Protein AF-A0A4P6FMT3-F1 (afdb_monomer)

Nearest PDB structures (foldseek):
  8s0f-assembly1_E  TM=6.126E-01  e=1.624E+00  Homo sapiens
  7jk6-assembly1_D  TM=5.408E-01  e=9.082E-01  Drosophila melanogaster
  7jpo-assembly1_E  TM=5.221E-01  e=7.648E+00  Homo sapiens

Solvent-accessible surface area (backbone atoms only — not comparable to full-atom values): 9210 Å² total; per-residue (Å²): 132,79,81,82,76,80,80,88,69,82,63,95,85,52,90,80,90,77,87,75,86,55,83,78,77,65,77,56,89,80,54,50,76,46,70,48,65,17,85,62,21,72,30,66,64,38,42,41,53,50,46,31,64,66,33,24,73,88,48,101,62,74,76,62,87,43,72,67,47,52,46,44,40,70,74,25,77,44,51,67,38,38,87,45,69,49,31,36,38,39,31,32,46,36,71,50,27,48,62,23,21,19,64,70,41,30,49,52,55,32,48,56,37,39,74,36,58,89,85,33,66,28,67,63,30,48,50,50,43,54,30,38,77,69,72,75,39,77,31,47,42,56,50,51,52,52,50,50,69,74,32,83,57,44,45,78,44,79,73

Radius of gyration: 19.63 Å; Cα contacts (8 Å, |Δi|>4): 200; chains: 1; bounding box: 63×37×40 Å

Structure (mmCIF, N/CA/C/O backbone):
data_AF-A0A4P6FMT3-F1
#
_entry.id   AF-A0A4P6FMT3-F1
#
loop_
_atom_site.group_PDB
_atom_site.id
_atom_site.type_symbol
_atom_site.label_atom_id
_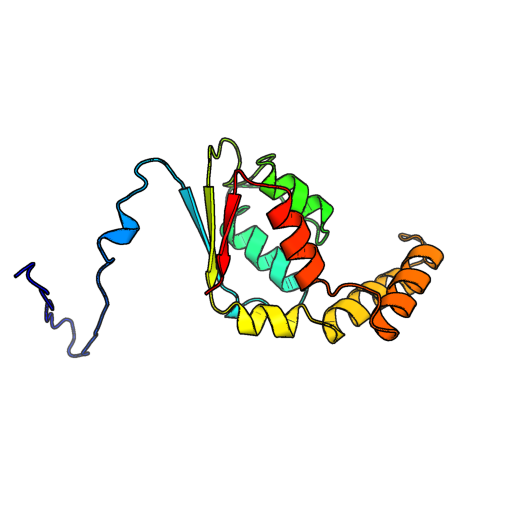atom_site.label_alt_id
_atom_site.label_comp_id
_atom_site.label_asym_id
_atom_site.label_entity_id
_atom_site.label_seq_id
_atom_site.pdbx_PDB_ins_code
_atom_site.Cartn_x
_atom_site.Cartn_y
_atom_site.Cartn_z
_atom_site.occupancy
_atom_site.B_iso_or_equiv
_atom_site.auth_seq_id
_atom_site.auth_comp_id
_atom_site.auth_asym_id
_atom_site.auth_atom_id
_atom_site.pdbx_PDB_model_num
ATOM 1 N N . MET A 1 1 ? -34.363 -19.207 18.888 1.00 40.53 1 MET A N 1
ATOM 2 C CA . MET A 1 1 ? -34.911 -18.059 19.634 1.00 40.53 1 MET A CA 1
ATOM 3 C C . MET A 1 1 ? -33.794 -17.416 20.456 1.00 40.53 1 MET A C 1
ATOM 5 O O . MET A 1 1 ? -33.781 -17.487 21.672 1.00 40.53 1 MET A O 1
ATOM 9 N N . VAL A 1 2 ? -32.789 -16.893 19.761 1.00 37.06 2 VAL A N 1
ATOM 10 C CA . VAL A 1 2 ? -32.602 -15.446 19.618 1.00 37.06 2 VAL A CA 1
ATOM 11 C C . VAL A 1 2 ? -33.476 -15.059 18.421 1.00 37.06 2 VAL A C 1
ATOM 13 O O . VAL A 1 2 ? -33.609 -15.866 17.494 1.00 37.06 2 VAL A O 1
ATOM 16 N N . ASP A 1 3 ? -34.204 -13.955 18.523 1.00 34.28 3 ASP A N 1
ATOM 17 C CA . ASP A 1 3 ? -35.172 -13.523 17.515 1.00 34.28 3 ASP A CA 1
ATOM 18 C C . ASP A 1 3 ? -34.427 -12.854 16.352 1.00 34.28 3 ASP A C 1
ATOM 20 O O . ASP A 1 3 ? -33.728 -11.863 16.551 1.00 34.28 3 ASP A O 1
ATOM 24 N N . LEU A 1 4 ? -34.540 -13.417 15.146 1.00 39.53 4 LEU A N 1
ATOM 25 C CA . LEU A 1 4 ? -34.106 -12.754 13.916 1.00 39.53 4 LEU A CA 1
ATOM 26 C C . LEU A 1 4 ? -35.219 -11.782 13.530 1.00 39.53 4 LEU A C 1
ATOM 28 O O . LEU A 1 4 ? -36.089 -12.102 12.719 1.00 39.53 4 LEU A O 1
ATOM 32 N N . GLY A 1 5 ? -35.224 -10.613 14.162 1.00 34.34 5 GLY A N 1
ATOM 33 C CA . GLY A 1 5 ? -36.192 -9.567 13.873 1.00 34.34 5 GLY A CA 1
ATOM 34 C C . GLY A 1 5 ? -35.921 -8.944 12.509 1.00 34.34 5 GLY A C 1
ATOM 35 O O . GLY A 1 5 ? -35.269 -7.914 12.411 1.00 34.34 5 GLY A O 1
ATOM 36 N N . LEU A 1 6 ? -36.436 -9.542 11.438 1.00 37.91 6 LEU A N 1
ATOM 37 C CA . LEU A 1 6 ? -36.458 -8.899 10.131 1.00 37.91 6 LEU A CA 1
ATOM 38 C C . LEU A 1 6 ? -37.487 -7.760 10.182 1.00 37.91 6 LEU A C 1
ATOM 40 O O . LEU A 1 6 ? -38.693 -7.983 10.081 1.00 37.91 6 LEU A O 1
ATOM 44 N N . VAL A 1 7 ? -37.030 -6.529 10.420 1.00 49.69 7 VAL A N 1
ATOM 45 C CA . VAL A 1 7 ? -37.936 -5.382 10.541 1.00 49.69 7 VAL A CA 1
ATOM 46 C C . VAL A 1 7 ? -38.323 -4.884 9.150 1.00 49.69 7 VAL A C 1
ATOM 48 O O . VAL A 1 7 ? -37.589 -4.146 8.498 1.00 49.69 7 VAL A O 1
ATOM 51 N N . HIS A 1 8 ? -39.525 -5.248 8.715 1.00 37.75 8 HIS A N 1
ATOM 52 C CA . HIS A 1 8 ? -40.167 -4.669 7.540 1.00 37.75 8 HIS A CA 1
ATOM 53 C C . HIS A 1 8 ? -40.578 -3.217 7.829 1.00 37.75 8 HIS A C 1
ATOM 55 O O . HIS A 1 8 ? -41.388 -2.957 8.724 1.00 37.75 8 HIS A O 1
ATOM 61 N N . ARG A 1 9 ? -40.053 -2.251 7.068 1.00 51.19 9 ARG A N 1
ATOM 62 C CA . ARG A 1 9 ? -40.551 -0.869 7.083 1.00 51.19 9 ARG A CA 1
ATOM 63 C C . ARG A 1 9 ? -40.771 -0.367 5.669 1.00 51.19 9 ARG A C 1
ATOM 65 O O . ARG A 1 9 ? -39.893 -0.474 4.825 1.00 51.19 9 ARG A O 1
ATOM 72 N N . THR A 1 10 ? -41.921 0.256 5.452 1.00 36.53 10 THR A N 1
ATOM 73 C CA . THR A 1 10 ? -42.229 0.985 4.227 1.00 36.53 10 THR A CA 1
ATOM 74 C C . THR A 1 10 ? -41.967 2.469 4.455 1.00 36.53 10 THR A C 1
ATOM 76 O O . THR A 1 10 ? -42.615 3.118 5.274 1.00 36.53 10 THR A O 1
ATOM 79 N N . ARG A 1 11 ? -40.999 3.024 3.725 1.00 41.69 11 ARG A N 1
ATOM 80 C CA . ARG A 1 11 ? -40.897 4.466 3.498 1.00 41.69 11 ARG A CA 1
ATOM 81 C C . ARG A 1 11 ? -40.883 4.672 1.989 1.00 41.69 11 ARG A C 1
ATOM 83 O O . ARG A 1 11 ? -40.066 4.078 1.299 1.00 41.69 11 ARG A O 1
ATOM 90 N N . ASP A 1 12 ? -41.851 5.436 1.497 1.00 53.91 12 ASP A N 1
ATOM 91 C CA . ASP A 1 12 ? -41.951 5.873 0.099 1.00 53.91 12 ASP A CA 1
ATOM 92 C C . ASP A 1 12 ? -42.075 4.753 -0.962 1.00 53.91 12 ASP A C 1
ATOM 94 O O . ASP A 1 12 ? -41.795 4.966 -2.136 1.00 53.91 12 ASP A O 1
ATOM 98 N N . GLY A 1 13 ? -42.562 3.567 -0.571 1.00 48.00 13 GLY A N 1
ATOM 99 C CA . GLY A 1 13 ? -42.972 2.510 -1.510 1.00 48.00 13 GLY A CA 1
ATOM 100 C C . GLY A 1 13 ? -41.841 1.701 -2.156 1.00 48.00 13 GLY A C 1
ATOM 101 O O . GLY A 1 13 ? -42.125 0.898 -3.040 1.00 48.00 13 GLY A O 1
ATOM 102 N N . ALA A 1 14 ? -40.591 1.867 -1.717 1.00 34.47 14 ALA A N 1
ATOM 103 C CA . ALA A 1 14 ? -39.475 1.023 -2.136 1.00 34.47 14 ALA A CA 1
A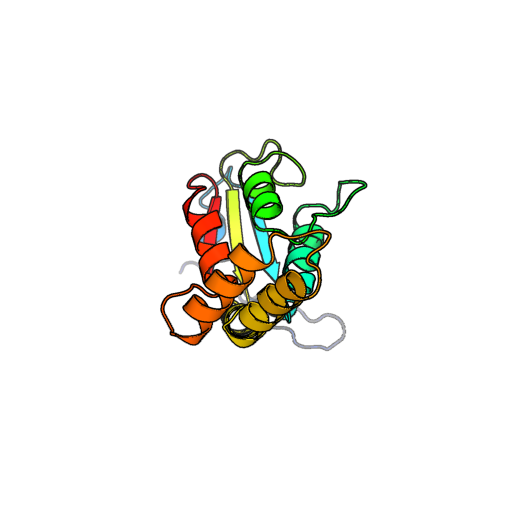TOM 104 C C . ALA A 1 14 ? -39.145 -0.029 -1.061 1.00 34.47 14 ALA A C 1
ATOM 106 O O . ALA A 1 14 ? -39.033 0.285 0.126 1.00 34.47 14 ALA A O 1
ATOM 107 N N . GLU A 1 15 ? -39.024 -1.289 -1.483 1.00 37.31 15 GLU A N 1
ATOM 108 C CA . GLU A 1 15 ? -38.643 -2.413 -0.624 1.00 37.31 15 GLU A CA 1
ATOM 109 C C . GLU A 1 15 ? -37.120 -2.432 -0.439 1.00 37.31 15 GLU A C 1
AT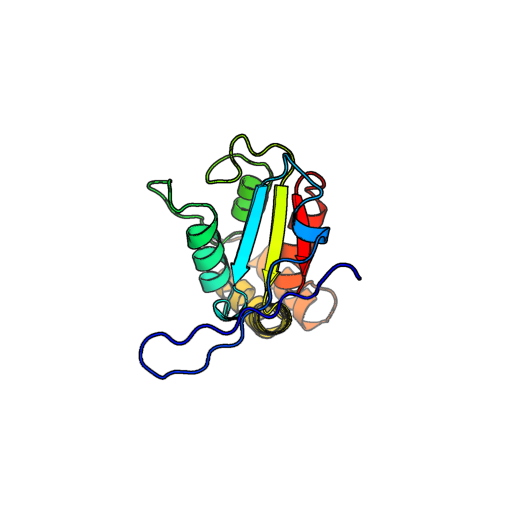OM 111 O O . GLU A 1 15 ? -36.371 -2.458 -1.415 1.00 37.31 15 GLU A O 1
ATOM 116 N N . TYR A 1 16 ? -36.652 -2.446 0.811 1.00 40.16 16 TYR A N 1
ATOM 117 C CA . TYR A 1 16 ? -35.228 -2.562 1.126 1.00 40.16 16 TYR A CA 1
ATOM 118 C C . TYR A 1 16 ? -34.995 -3.668 2.151 1.00 40.16 16 TYR A C 1
ATOM 120 O O . TYR A 1 16 ? -35.618 -3.692 3.212 1.00 40.16 16 TYR A O 1
ATOM 128 N N . TRP A 1 17 ? -34.040 -4.543 1.844 1.00 43.66 17 TRP A N 1
ATOM 129 C CA . TRP A 1 17 ? -33.507 -5.544 2.761 1.00 43.66 17 TRP A CA 1
ATOM 130 C C . TRP A 1 17 ? -32.145 -5.048 3.253 1.00 43.66 17 TRP A C 1
ATOM 132 O O . TRP A 1 17 ? -31.271 -4.747 2.441 1.00 43.66 17 TRP A O 1
ATOM 142 N N . ARG A 1 18 ? -31.952 -4.934 4.570 1.00 41.62 18 ARG A N 1
ATOM 143 C CA . ARG A 1 18 ? -30.643 -4.650 5.177 1.00 41.62 18 ARG A CA 1
ATOM 144 C C . ARG A 1 18 ? -30.354 -5.706 6.241 1.00 41.62 18 ARG A C 1
ATOM 146 O O . ARG A 1 18 ? -31.228 -6.020 7.041 1.00 41.62 18 ARG A O 1
ATOM 153 N N . THR A 1 19 ? -29.135 -6.229 6.257 1.00 39.09 19 THR A N 1
ATOM 154 C CA . THR A 1 19 ? -28.597 -7.059 7.340 1.00 39.09 19 THR A CA 1
ATOM 155 C C . THR A 1 19 ? -28.266 -6.183 8.550 1.00 39.09 19 THR A C 1
ATOM 157 O O . THR A 1 19 ? -27.530 -5.203 8.423 1.00 39.09 19 THR A O 1
ATOM 160 N N . GLU A 1 20 ? -28.815 -6.506 9.723 1.00 45.88 20 GLU A N 1
ATOM 161 C CA . GLU A 1 20 ? -28.321 -5.954 10.988 1.00 45.88 20 GLU A CA 1
ATOM 162 C C . GLU A 1 20 ? -27.001 -6.634 11.368 1.00 45.88 20 GLU A C 1
ATOM 164 O O . GLU A 1 20 ? -26.812 -7.831 11.144 1.00 45.88 20 GLU A O 1
ATOM 169 N N . LEU A 1 21 ? -26.091 -5.820 11.906 1.00 43.88 21 LEU A N 1
ATOM 170 C CA . LEU A 1 21 ? -24.796 -6.204 12.461 1.00 43.88 21 LEU A CA 1
ATOM 171 C C . LEU A 1 21 ? -24.960 -7.440 13.351 1.00 43.88 21 LEU A C 1
ATOM 173 O O . LEU A 1 21 ? -25.750 -7.440 14.296 1.00 43.88 21 LEU A O 1
ATOM 177 N N . THR A 1 22 ? -24.233 -8.506 13.033 1.00 40.59 22 THR A N 1
ATOM 178 C CA . THR A 1 22 ? -24.256 -9.729 13.840 1.00 40.59 22 THR A CA 1
ATOM 179 C C . THR A 1 22 ? -23.477 -9.518 15.137 1.00 40.59 22 THR A C 1
ATOM 181 O O . THR A 1 22 ? -22.538 -8.730 15.169 1.00 40.59 22 THR A O 1
ATOM 184 N N . GLU A 1 23 ? -23.812 -10.268 16.191 1.00 40.31 23 GLU A N 1
ATOM 185 C CA . GLU A 1 23 ? -23.172 -10.254 17.525 1.00 40.31 23 GLU A CA 1
ATOM 186 C C . GLU A 1 23 ? -21.626 -10.360 17.539 1.00 40.31 23 GLU A C 1
ATOM 188 O O . GLU A 1 23 ? -21.018 -10.125 18.579 1.00 40.31 23 GLU A O 1
ATOM 193 N N . TYR A 1 24 ? -20.969 -10.640 16.407 1.00 40.44 24 TYR A N 1
ATOM 194 C CA . TYR A 1 24 ? -19.512 -10.539 16.246 1.00 40.44 24 TYR A CA 1
ATOM 195 C C . TYR A 1 24 ? -18.974 -9.098 16.145 1.00 40.44 24 TYR A C 1
ATOM 197 O O . TYR A 1 24 ? -17.808 -8.879 16.462 1.00 40.44 24 TYR A O 1
ATOM 205 N N . ASP A 1 25 ? -19.793 -8.109 15.771 1.00 43.91 25 ASP A N 1
ATOM 206 C CA . ASP A 1 25 ? -19.368 -6.702 15.644 1.00 43.91 25 ASP A CA 1
ATOM 207 C C . ASP A 1 25 ? -19.259 -5.971 17.000 1.00 43.91 25 ASP A C 1
ATOM 209 O O . ASP A 1 25 ? -18.676 -4.892 17.088 1.00 43.91 25 ASP A O 1
ATOM 213 N N . VAL A 1 26 ? -19.796 -6.548 18.084 1.00 42.81 26 VAL A N 1
ATOM 214 C CA . VAL A 1 26 ? -19.858 -5.900 19.412 1.00 42.81 26 VAL A CA 1
ATOM 215 C C . VAL A 1 26 ? -18.710 -6.340 20.337 1.00 42.81 26 VAL A C 1
ATOM 217 O O . VAL A 1 26 ? -18.430 -5.684 21.342 1.00 42.81 26 VAL A O 1
ATOM 220 N N . VAL A 1 27 ? -17.975 -7.406 20.003 1.00 46.12 27 VAL A N 1
ATOM 221 C CA . VAL A 1 27 ? -16.960 -7.994 20.897 1.00 46.12 27 VAL A CA 1
ATOM 222 C C . VAL A 1 27 ? -15.539 -7.517 20.582 1.00 46.12 27 VAL A C 1
ATOM 224 O O . VAL A 1 27 ? -14.624 -8.320 20.539 1.00 46.12 27 VAL A O 1
ATOM 227 N N . VAL A 1 28 ? -15.322 -6.207 20.429 1.00 46.91 28 VAL A N 1
ATOM 228 C CA . VAL A 1 28 ? -14.135 -5.544 21.010 1.00 46.91 28 VAL A CA 1
ATOM 229 C C . VAL A 1 28 ? -14.515 -4.102 21.354 1.00 46.91 28 VAL A C 1
ATOM 231 O O . VAL A 1 28 ? -14.209 -3.159 20.625 1.00 46.91 28 VAL A O 1
ATOM 234 N N . ALA A 1 29 ? -15.201 -3.904 22.480 1.00 48.25 29 ALA A N 1
ATOM 235 C CA . ALA A 1 29 ? -15.382 -2.576 23.058 1.00 48.25 29 ALA A CA 1
ATOM 236 C C . ALA A 1 29 ? -13.998 -1.961 23.366 1.00 48.25 29 ALA A C 1
ATOM 238 O O . ALA A 1 29 ? -13.404 -2.242 24.403 1.00 48.25 29 ALA A O 1
ATOM 239 N N . GLY A 1 30 ? -13.458 -1.177 22.425 1.00 56.53 30 GLY A N 1
ATOM 240 C CA . GLY A 1 30 ? -12.161 -0.502 22.538 1.00 56.53 30 GLY A CA 1
ATOM 241 C C . GLY A 1 30 ? -11.299 -0.477 21.270 1.00 56.53 30 GLY A C 1
ATOM 242 O O . GLY A 1 30 ? -10.339 0.287 21.232 1.00 56.53 30 GLY A O 1
ATOM 243 N N . ARG A 1 31 ? -11.622 -1.257 20.228 1.00 75.75 31 ARG A N 1
ATOM 244 C CA . ARG A 1 31 ? -10.836 -1.287 18.984 1.00 75.75 31 ARG A CA 1
ATOM 245 C C . ARG A 1 31 ? -11.493 -0.456 17.885 1.00 75.75 31 ARG A C 1
ATOM 247 O O . ARG A 1 31 ? -12.632 -0.718 17.507 1.00 75.75 31 ARG A O 1
ATOM 254 N N . ARG A 1 32 ? -10.771 0.527 17.342 1.00 89.50 32 ARG A N 1
ATOM 255 C CA . ARG A 1 32 ? -11.234 1.282 16.167 1.00 89.50 32 ARG A CA 1
ATOM 256 C C . ARG A 1 32 ? -11.135 0.414 14.916 1.00 89.50 32 ARG A C 1
ATOM 258 O O . ARG A 1 32 ? -10.109 -0.226 14.705 1.00 89.50 32 ARG A O 1
ATOM 265 N N . THR A 1 33 ? -12.185 0.423 14.098 1.00 94.38 33 THR A N 1
ATOM 266 C CA . THR A 1 33 ? -12.224 -0.299 12.821 1.00 94.38 33 THR A CA 1
ATOM 267 C C . THR A 1 33 ? -12.317 0.694 11.671 1.00 94.38 33 THR A C 1
ATOM 269 O O . THR A 1 33 ? -13.164 1.587 11.686 1.00 94.38 33 THR A O 1
ATOM 272 N N . PHE A 1 34 ? -11.443 0.532 10.686 1.00 95.81 34 PHE A N 1
ATOM 273 C CA . PHE A 1 34 ? -11.371 1.331 9.469 1.00 95.81 34 PHE A CA 1
ATOM 274 C C . PHE A 1 34 ? -11.732 0.464 8.267 1.00 95.81 34 PHE A C 1
ATOM 276 O O . PHE A 1 34 ? -11.464 -0.736 8.264 1.00 95.81 34 PHE A O 1
ATOM 283 N N . HIS A 1 35 ? -12.344 1.065 7.250 1.00 97.81 35 HIS A N 1
ATOM 284 C CA . HIS A 1 35 ? -12.856 0.340 6.090 1.00 97.81 35 HIS A CA 1
ATOM 285 C C . HIS A 1 35 ? -12.265 0.902 4.804 1.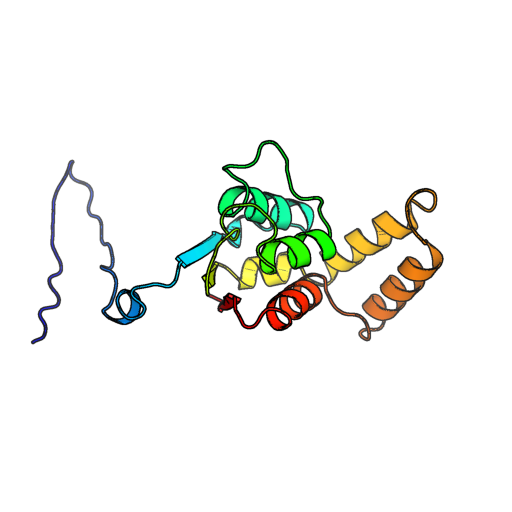00 97.81 35 HIS A C 1
ATOM 287 O O . HIS A 1 35 ? -12.590 2.032 4.436 1.00 97.81 35 HIS A O 1
ATOM 293 N N . LEU A 1 36 ? -11.440 0.096 4.135 1.00 97.88 36 LEU A N 1
ATOM 294 C CA . LEU A 1 36 ? -10.990 0.349 2.770 1.00 97.88 36 LEU A CA 1
ATOM 295 C C . LEU A 1 36 ? -12.011 -0.230 1.793 1.00 97.88 36 LEU A C 1
ATOM 297 O O . LEU A 1 36 ? -12.443 -1.376 1.945 1.00 97.88 36 LEU A O 1
ATOM 301 N N . ASP A 1 37 ? -12.386 0.567 0.801 1.00 98.19 37 ASP A N 1
ATOM 302 C CA . ASP A 1 37 ? -13.233 0.157 -0.316 1.00 98.19 37 ASP A CA 1
ATOM 303 C C . ASP A 1 37 ? -12.347 -0.198 -1.517 1.00 98.19 37 ASP A C 1
ATOM 305 O O . ASP A 1 37 ? -11.833 0.667 -2.233 1.00 98.19 37 ASP A O 1
ATOM 309 N N . GLY A 1 38 ? -12.135 -1.499 -1.705 1.00 97.88 38 GLY A N 1
ATOM 310 C CA . GLY A 1 38 ? -11.279 -2.037 -2.748 1.00 97.88 38 GLY A CA 1
ATOM 311 C C . GLY A 1 38 ? -11.814 -1.827 -4.155 1.00 97.88 38 GLY A C 1
ATOM 312 O O . GLY A 1 38 ? -10.998 -1.782 -5.070 1.00 97.88 38 GLY A O 1
ATOM 313 N N . ALA A 1 39 ? -13.118 -1.597 -4.347 1.00 98.00 39 ALA A N 1
ATOM 314 C CA . ALA A 1 39 ? -13.695 -1.292 -5.658 1.00 98.00 39 ALA A CA 1
ATOM 315 C C . ALA A 1 39 ? -13.250 0.082 -6.195 1.00 98.00 39 ALA A C 1
ATOM 317 O O . ALA A 1 39 ? -13.472 0.401 -7.362 1.00 98.00 39 ALA A O 1
ATOM 318 N N . ARG A 1 40 ? -12.615 0.906 -5.350 1.00 98.00 40 ARG A N 1
ATOM 319 C CA . ARG A 1 40 ? -12.018 2.203 -5.712 1.00 98.00 40 ARG A CA 1
ATOM 320 C C . ARG A 1 40 ? -10.537 2.102 -6.076 1.00 98.00 40 ARG A C 1
ATOM 322 O O . ARG A 1 40 ? -9.920 3.112 -6.413 1.00 98.00 40 ARG A O 1
ATOM 329 N N . VAL A 1 41 ? -9.942 0.918 -5.955 1.00 98.19 41 VAL A N 1
ATOM 330 C CA . VAL A 1 41 ? -8.511 0.701 -6.160 1.00 98.19 41 VAL A CA 1
ATOM 331 C C . VAL A 1 41 ? -8.291 0.115 -7.547 1.00 98.19 41 VAL A C 1
ATOM 333 O O . VAL A 1 41 ? -8.357 -1.091 -7.724 1.00 98.19 41 VAL A O 1
ATOM 336 N N . ASP A 1 42 ? -7.980 0.975 -8.516 1.00 97.50 42 ASP A N 1
ATOM 337 C CA . ASP A 1 42 ? -7.685 0.582 -9.906 1.00 97.50 42 ASP A CA 1
ATOM 338 C C . ASP A 1 42 ? -6.187 0.663 -10.251 1.00 97.50 42 ASP A C 1
ATOM 340 O O . ASP A 1 42 ? -5.738 0.273 -11.329 1.00 97.50 42 ASP A O 1
ATOM 344 N N . SER A 1 43 ? -5.389 1.218 -9.341 1.00 96.56 43 SER A N 1
ATOM 345 C CA . SER A 1 43 ? -3.960 1.459 -9.498 1.00 96.56 43 SER A CA 1
ATOM 346 C C . SER A 1 43 ? -3.289 1.697 -8.144 1.00 96.56 43 SER A C 1
ATOM 348 O O . SER A 1 43 ? -3.951 1.924 -7.128 1.00 96.56 43 SER A O 1
ATOM 350 N N . VAL A 1 44 ? -1.952 1.754 -8.145 1.00 96.81 44 VAL A N 1
ATOM 351 C CA . VAL A 1 44 ? -1.176 2.189 -6.974 1.00 96.81 44 VAL A CA 1
ATOM 352 C C . VAL A 1 44 ? -1.608 3.584 -6.512 1.00 96.81 44 VAL A C 1
ATOM 354 O O . VAL A 1 44 ? -1.766 3.789 -5.321 1.00 96.81 44 VAL A O 1
ATOM 357 N N . ALA A 1 45 ? -1.843 4.536 -7.421 1.00 96.12 45 ALA A N 1
ATOM 358 C CA . ALA A 1 45 ? -2.206 5.904 -7.039 1.00 96.12 45 ALA A CA 1
ATOM 359 C C . ALA A 1 45 ? -3.564 5.958 -6.320 1.00 96.12 45 ALA A C 1
ATOM 361 O O . ALA A 1 45 ? -3.671 6.519 -5.234 1.00 96.12 45 ALA A O 1
ATOM 362 N N . THR A 1 46 ? -4.571 5.285 -6.878 1.00 97.75 46 THR A N 1
ATOM 363 C CA . THR A 1 46 ? -5.924 5.236 -6.303 1.00 97.75 46 THR A CA 1
ATOM 364 C C . THR A 1 46 ? -5.987 4.455 -4.991 1.00 97.75 46 THR A C 1
ATOM 366 O O . THR A 1 46 ? -6.857 4.717 -4.168 1.00 97.75 46 THR A O 1
ATOM 369 N N . PHE A 1 47 ? -5.050 3.529 -4.750 1.00 98.50 47 PHE A N 1
ATOM 370 C CA . PHE A 1 47 ? -4.885 2.925 -3.426 1.00 98.50 47 PHE A CA 1
ATOM 371 C C . PHE A 1 47 ? -4.516 3.978 -2.372 1.00 98.50 47 PHE A C 1
ATOM 373 O O . PHE A 1 47 ? -5.144 4.021 -1.318 1.00 98.50 47 PHE A O 1
ATOM 380 N N . TYR A 1 48 ? -3.569 4.877 -2.661 1.00 98.38 48 TYR A N 1
ATOM 381 C CA . TYR A 1 48 ? -3.238 5.966 -1.731 1.00 98.38 48 TYR A CA 1
ATOM 382 C C . TYR A 1 48 ? -4.342 7.020 -1.637 1.00 98.38 48 TYR A C 1
ATOM 384 O O . TYR A 1 48 ? -4.559 7.549 -0.552 1.00 98.38 48 TYR A O 1
ATOM 392 N N . ASP A 1 49 ? -5.097 7.275 -2.711 1.00 98.44 49 ASP A N 1
ATOM 393 C CA . ASP A 1 49 ? -6.303 8.110 -2.627 1.00 98.44 49 ASP A CA 1
ATOM 394 C C . ASP A 1 49 ? -7.332 7.522 -1.644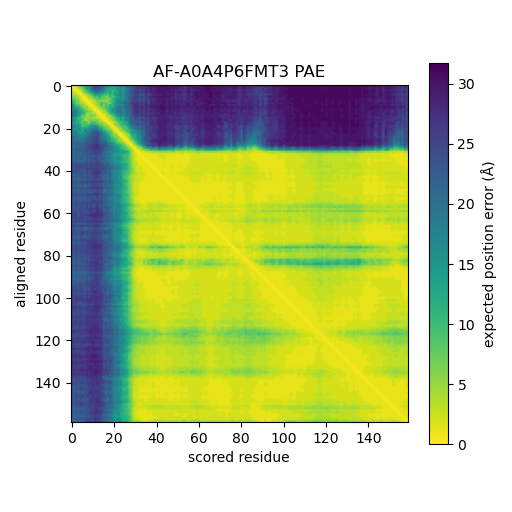 1.00 98.44 49 ASP A C 1
ATOM 396 O O . ASP A 1 49 ? -7.984 8.256 -0.898 1.00 98.44 49 ASP A O 1
ATOM 400 N N . GLU A 1 50 ? -7.478 6.196 -1.622 1.00 98.62 50 GLU A N 1
ATOM 401 C CA . GLU A 1 50 ? -8.364 5.505 -0.688 1.00 98.62 50 GLU A CA 1
ATOM 402 C C . GLU A 1 50 ? -7.824 5.533 0.750 1.00 98.62 50 GLU A C 1
ATOM 404 O O . GLU A 1 50 ? -8.588 5.790 1.684 1.00 98.62 50 GLU A O 1
ATOM 409 N N . LEU A 1 51 ? -6.509 5.371 0.940 1.00 98.38 51 LEU A N 1
ATOM 410 C CA . LEU A 1 51 ? -5.876 5.578 2.247 1.00 98.38 51 LEU A CA 1
ATOM 411 C C . LEU A 1 51 ? -6.091 7.009 2.754 1.00 98.38 51 LEU A C 1
ATOM 413 O O . LEU A 1 51 ? -6.470 7.194 3.910 1.00 98.38 51 LEU A O 1
ATOM 417 N N . ASP A 1 52 ? -5.920 8.017 1.897 1.00 98.38 52 ASP A N 1
ATOM 418 C CA . ASP A 1 52 ? -6.170 9.414 2.251 1.00 98.38 52 ASP A CA 1
ATOM 419 C C . ASP A 1 52 ? -7.626 9.628 2.676 1.00 98.38 52 ASP A C 1
ATOM 421 O O . ASP A 1 52 ? -7.901 10.253 3.702 1.00 98.38 52 ASP A O 1
ATOM 425 N N . ARG A 1 53 ? -8.576 9.070 1.915 1.00 97.94 53 ARG A N 1
ATOM 426 C CA . ARG A 1 53 ? -10.009 9.181 2.208 1.00 97.94 53 ARG A CA 1
ATOM 427 C C . ARG A 1 53 ? -10.357 8.605 3.581 1.00 97.94 53 ARG A C 1
ATOM 429 O O . ARG A 1 53 ? -11.197 9.169 4.281 1.00 97.94 53 ARG A O 1
ATOM 436 N N . VAL A 1 54 ? -9.764 7.467 3.935 1.00 97.50 54 VAL A N 1
ATOM 437 C CA . VAL A 1 54 ? -10.106 6.719 5.152 1.00 97.50 54 VAL A CA 1
ATOM 438 C C . VAL A 1 54 ? -9.345 7.225 6.370 1.00 97.50 54 VAL A C 1
ATOM 440 O O . VAL A 1 54 ? -9.929 7.336 7.449 1.00 97.50 54 VAL A O 1
ATOM 443 N N . PHE A 1 55 ? -8.064 7.548 6.213 1.00 96.81 55 PHE A N 1
ATOM 444 C CA . PHE A 1 55 ? -7.182 7.850 7.336 1.00 96.81 55 PHE A CA 1
ATOM 445 C C . PHE A 1 55 ? -6.773 9.316 7.429 1.00 96.81 55 PHE A C 1
ATOM 447 O O . PHE A 1 55 ? -6.528 9.785 8.535 1.00 96.81 55 PHE A O 1
ATOM 454 N N . MET A 1 56 ? -6.728 10.057 6.324 1.00 96.50 56 MET A N 1
ATOM 455 C CA . MET A 1 56 ? -6.143 11.406 6.288 1.00 96.50 56 MET A CA 1
ATOM 456 C C . MET A 1 56 ? -7.180 12.523 6.165 1.00 96.50 56 MET A C 1
ATOM 458 O O . MET A 1 56 ? -6.814 13.682 6.043 1.00 96.50 56 MET A O 1
ATOM 462 N N . ALA A 1 57 ? -8.479 12.221 6.245 1.00 92.81 57 ALA A N 1
ATOM 463 C CA . ALA A 1 57 ? -9.543 13.218 6.073 1.00 92.81 57 ALA A CA 1
ATOM 464 C C . ALA A 1 57 ? -9.494 14.405 7.066 1.00 92.81 57 ALA A C 1
ATOM 466 O O . ALA A 1 57 ? -10.138 15.423 6.823 1.00 92.81 57 ALA A O 1
ATOM 467 N N . GLY A 1 58 ? -8.779 14.265 8.189 1.00 91.06 58 GLY A N 1
ATOM 468 C CA . GLY A 1 58 ? -8.561 15.327 9.179 1.00 91.06 58 GLY A CA 1
ATOM 469 C C . GLY A 1 58 ? -7.212 16.045 9.069 1.00 91.06 58 GLY A C 1
ATOM 470 O O . GLY A 1 58 ? -6.922 16.885 9.914 1.00 91.06 58 GLY A O 1
ATOM 471 N N . GLU A 1 59 ? -6.389 15.699 8.083 1.00 95.12 59 GLU A N 1
ATOM 472 C CA . GLU A 1 59 ? -5.057 16.261 7.861 1.00 95.12 59 GLU A CA 1
ATOM 473 C C . GLU A 1 59 ? -5.094 17.260 6.692 1.00 95.12 59 GLU A C 1
ATOM 475 O O . GLU A 1 59 ? -5.813 17.068 5.712 1.00 95.12 59 GLU A O 1
ATOM 480 N N . ASP A 1 60 ? -4.276 18.313 6.759 1.00 96.19 60 ASP A N 1
ATOM 481 C CA . ASP A 1 60 ? -4.186 19.337 5.699 1.00 96.19 60 ASP A CA 1
ATOM 482 C C . ASP A 1 60 ? -3.245 18.931 4.543 1.00 96.19 60 ASP A C 1
ATOM 484 O O . ASP A 1 60 ? -2.912 19.732 3.665 1.00 96.19 60 ASP A O 1
ATOM 488 N N . TRP A 1 61 ? -2.773 17.685 4.552 1.00 96.69 61 TRP A N 1
ATOM 489 C CA . TRP A 1 61 ? -1.829 17.126 3.591 1.00 96.69 61 TRP A CA 1
ATOM 490 C C . TRP A 1 61 ? -2.204 15.681 3.245 1.00 96.69 61 TRP A C 1
ATOM 492 O O . TRP A 1 61 ? -3.023 15.050 3.907 1.00 96.69 61 TRP A O 1
ATOM 502 N N . ARG A 1 62 ? -1.616 15.176 2.159 1.00 96.81 62 ARG A N 1
ATOM 503 C CA . ARG A 1 62 ? -1.938 13.875 1.561 1.00 96.81 62 ARG A CA 1
ATOM 504 C C . ARG A 1 62 ? -0.736 12.948 1.580 1.00 96.81 62 ARG A C 1
ATOM 506 O O . ARG A 1 62 ? 0.396 13.419 1.442 1.00 96.81 62 ARG A O 1
ATOM 513 N N . LEU A 1 63 ? -0.973 11.646 1.680 1.00 95.06 63 LEU A N 1
ATOM 514 C CA . LEU A 1 63 ? 0.091 10.652 1.628 1.00 95.06 63 LEU A CA 1
ATOM 515 C C . LEU A 1 63 ? 0.808 10.690 0.281 1.00 95.06 63 LEU A C 1
ATOM 517 O O . LEU A 1 63 ? 0.201 10.736 -0.790 1.00 95.06 63 LEU A O 1
ATOM 521 N N . GLY A 1 64 ? 2.137 10.623 0.339 1.00 92.44 64 GLY A N 1
ATOM 522 C CA . GLY A 1 64 ? 2.918 10.279 -0.839 1.00 92.44 64 GLY A CA 1
ATOM 523 C C . GLY A 1 64 ? 2.626 8.828 -1.244 1.00 92.44 64 GLY A C 1
ATOM 524 O O . GLY A 1 64 ? 2.486 7.984 -0.359 1.00 92.44 64 GLY A O 1
ATOM 525 N N . PRO A 1 65 ? 2.563 8.495 -2.547 1.00 92.88 65 PRO A N 1
ATOM 526 C CA . PRO A 1 65 ? 2.276 7.135 -2.997 1.00 92.88 65 PRO A CA 1
ATOM 527 C C . PRO A 1 65 ? 3.492 6.199 -2.846 1.00 92.88 65 PRO A C 1
ATOM 529 O O . PRO A 1 65 ? 4.100 5.761 -3.832 1.00 92.88 65 PRO A O 1
ATOM 532 N N . SER A 1 66 ? 3.878 5.908 -1.601 1.00 94.62 66 SER A N 1
ATOM 533 C CA . SER A 1 66 ? 5.026 5.075 -1.234 1.00 94.62 66 SER A CA 1
ATOM 534 C C . SER A 1 66 ? 4.722 4.116 -0.080 1.00 94.62 66 SER A C 1
ATOM 536 O O . SER A 1 66 ? 3.960 4.424 0.833 1.00 94.62 66 SER A O 1
ATOM 538 N N . LEU A 1 67 ? 5.380 2.952 -0.106 1.00 97.19 67 LEU A N 1
ATOM 539 C CA . LEU A 1 67 ? 5.260 1.957 0.964 1.00 97.19 67 LEU A CA 1
ATOM 540 C C . LEU A 1 67 ? 5.756 2.503 2.309 1.00 97.19 67 LEU A C 1
ATOM 542 O O . LEU A 1 67 ? 5.204 2.128 3.332 1.00 97.19 67 LEU A O 1
ATOM 546 N N . ASP A 1 68 ? 6.719 3.429 2.299 1.00 96.31 68 ASP A N 1
ATOM 547 C CA . ASP A 1 68 ? 7.176 4.123 3.509 1.00 96.31 68 ASP A CA 1
ATOM 548 C C . ASP A 1 68 ? 6.055 4.984 4.117 1.00 96.31 68 ASP A C 1
ATOM 550 O O . ASP A 1 68 ? 5.879 5.003 5.328 1.00 96.31 68 ASP A O 1
ATOM 554 N N . ALA A 1 69 ? 5.238 5.649 3.288 1.00 96.31 69 ALA A N 1
ATOM 555 C CA . ALA A 1 69 ? 4.097 6.421 3.778 1.00 96.31 69 ALA A CA 1
ATOM 556 C C . ALA A 1 69 ? 2.998 5.518 4.363 1.00 96.31 69 ALA A C 1
ATOM 558 O O . ALA A 1 69 ? 2.366 5.886 5.352 1.00 96.31 69 ALA A O 1
ATOM 559 N N . LEU A 1 70 ? 2.780 4.332 3.779 1.00 98.31 70 LEU A N 1
ATOM 560 C CA . LEU A 1 70 ? 1.896 3.316 4.361 1.00 98.31 70 LEU A CA 1
ATOM 561 C C . LEU A 1 70 ? 2.446 2.805 5.703 1.00 98.31 70 LEU A C 1
ATOM 563 O O . LEU A 1 70 ? 1.700 2.722 6.671 1.00 98.31 70 LEU A O 1
ATOM 567 N N . ASP A 1 71 ? 3.734 2.486 5.775 1.00 98.12 71 ASP A N 1
ATOM 568 C CA . ASP A 1 71 ? 4.408 2.013 6.989 1.00 98.12 71 ASP A CA 1
ATOM 569 C C . ASP A 1 71 ? 4.345 3.063 8.123 1.00 98.12 71 ASP A C 1
ATOM 571 O O . ASP A 1 71 ? 3.975 2.758 9.260 1.00 98.12 71 ASP A O 1
ATOM 575 N N . ASP A 1 72 ? 4.575 4.341 7.806 1.00 96.44 72 ASP A N 1
ATOM 576 C CA . ASP A 1 72 ? 4.427 5.454 8.752 1.00 96.44 72 ASP A CA 1
ATOM 577 C C . ASP A 1 72 ? 2.977 5.653 9.223 1.00 96.44 72 ASP A C 1
ATOM 579 O O . ASP A 1 72 ? 2.734 5.917 10.411 1.00 96.44 72 ASP A O 1
ATOM 583 N N . LEU A 1 73 ? 2.011 5.493 8.311 1.00 97.06 73 LEU A N 1
ATOM 584 C CA . LEU A 1 73 ? 0.586 5.527 8.629 1.00 97.06 73 LEU A CA 1
ATOM 585 C C . LEU A 1 73 ? 0.223 4.415 9.623 1.00 97.06 73 LEU A C 1
ATOM 587 O O . LEU A 1 73 ? -0.413 4.690 10.643 1.00 97.06 73 LEU A O 1
ATOM 591 N N . LEU A 1 74 ? 0.629 3.172 9.344 1.00 96.75 74 LEU A N 1
ATOM 592 C CA . LEU A 1 74 ? 0.291 2.008 10.168 1.00 96.75 74 LEU A CA 1
ATOM 593 C C . LEU A 1 74 ? 0.977 2.032 11.535 1.00 96.75 74 LEU A C 1
ATOM 595 O O . LEU A 1 74 ? 0.384 1.587 12.516 1.00 96.75 74 LEU A O 1
ATOM 599 N N . ARG A 1 75 ? 2.155 2.659 11.641 1.00 94.94 75 ARG A N 1
ATOM 600 C CA . ARG A 1 75 ? 2.794 2.961 12.933 1.00 94.94 75 ARG A CA 1
ATOM 601 C C . ARG A 1 75 ? 1.974 3.934 13.799 1.00 94.94 75 ARG A C 1
ATOM 603 O O . ARG A 1 75 ? 2.257 4.084 14.987 1.00 94.94 75 ARG A O 1
ATOM 610 N N . GLY A 1 76 ? 0.982 4.620 13.225 1.00 92.56 76 GLY A N 1
ATOM 611 C CA . GLY A 1 76 ? 0.145 5.603 13.915 1.00 92.56 76 GLY A CA 1
ATOM 612 C C . GLY A 1 76 ? 0.797 6.983 14.037 1.00 92.56 76 GLY A C 1
ATOM 613 O O . GLY A 1 76 ? 0.535 7.711 15.000 1.00 92.56 76 GLY A O 1
ATOM 614 N N . GLY A 1 77 ? 1.667 7.355 13.090 1.00 85.00 77 GLY A N 1
ATOM 615 C CA . GLY A 1 77 ? 2.349 8.653 13.094 1.00 85.00 77 GLY A CA 1
ATOM 616 C C . GLY A 1 77 ? 1.413 9.854 12.904 1.00 85.00 77 GLY A C 1
ATOM 617 O O . GLY A 1 77 ? 1.690 10.926 13.436 1.00 85.00 77 GLY A O 1
ATOM 618 N N . PHE A 1 78 ? 0.301 9.670 12.191 1.00 91.62 78 PHE A N 1
ATOM 619 C CA . PHE A 1 78 ? -0.620 10.733 11.773 1.00 91.62 78 PHE A CA 1
ATOM 620 C C . PHE A 1 78 ? -1.998 10.162 11.397 1.00 91.62 78 PHE A C 1
ATOM 622 O O . PHE A 1 78 ? -2.215 8.945 11.433 1.00 91.62 78 PHE A O 1
ATOM 629 N N . GLY A 1 79 ? -2.933 11.044 11.039 1.00 93.62 79 GLY A N 1
ATOM 630 C CA . GLY A 1 79 ? -4.258 10.664 10.574 1.00 93.62 79 GLY A CA 1
ATOM 631 C C . GLY A 1 79 ? -5.084 9.950 11.643 1.00 93.62 79 GLY A C 1
ATOM 632 O O . GLY A 1 79 ? -4.824 10.015 12.844 1.00 93.62 79 GLY A O 1
ATOM 633 N N . ALA A 1 80 ? -6.105 9.222 11.207 1.00 93.50 80 ALA A N 1
ATOM 634 C CA . ALA A 1 80 ? -7.075 8.589 12.092 1.00 93.50 80 ALA A CA 1
ATOM 635 C C . ALA A 1 80 ? -6.492 7.431 12.931 1.00 93.50 80 ALA A C 1
ATOM 637 O O . ALA A 1 80 ? -7.095 7.045 13.940 1.00 93.50 80 ALA A O 1
ATOM 638 N N . LEU A 1 81 ? -5.321 6.907 12.539 1.00 93.00 81 LEU A N 1
ATOM 639 C CA . LEU A 1 81 ? -4.546 5.932 13.313 1.00 93.00 81 LEU A CA 1
ATOM 640 C C . LEU A 1 81 ? -3.672 6.581 14.396 1.00 93.00 81 LEU A C 1
ATOM 642 O O . LEU A 1 81 ? -3.212 5.883 15.302 1.00 93.00 81 LEU A O 1
ATOM 646 N N . HIS A 1 82 ? -3.486 7.903 14.378 1.00 91.62 82 HIS A N 1
ATOM 647 C CA . HIS A 1 82 ? -2.758 8.589 15.436 1.00 91.62 82 HIS A CA 1
ATOM 648 C C . HIS A 1 82 ? -3.472 8.458 16.786 1.00 91.62 82 HIS A C 1
ATOM 650 O O . HIS A 1 82 ? -4.681 8.678 16.922 1.00 91.62 82 HIS A O 1
ATOM 656 N N . GLY A 1 83 ? -2.724 8.029 17.806 1.00 85.06 83 GLY A N 1
ATOM 657 C CA . GLY A 1 83 ? -3.289 7.702 19.117 1.00 85.06 83 GLY A CA 1
ATOM 658 C C . GLY A 1 83 ? -4.278 6.530 19.086 1.00 85.06 83 GLY A C 1
ATOM 659 O O . GLY A 1 83 ? -5.002 6.344 20.062 1.00 85.06 83 GLY A O 1
ATOM 660 N N . ALA A 1 84 ? -4.309 5.770 17.977 1.00 83.62 84 ALA A N 1
ATOM 661 C CA . ALA A 1 84 ? -4.963 4.483 17.709 1.00 83.62 84 ALA A CA 1
ATOM 662 C C . ALA A 1 84 ? -5.462 3.715 18.936 1.00 83.62 84 ALA A C 1
ATOM 664 O O . ALA A 1 84 ? -6.659 3.477 19.147 1.00 83.62 84 ALA A O 1
ATOM 665 N N . GLY A 1 85 ? -4.465 3.316 19.724 1.00 86.06 85 GLY A N 1
ATOM 666 C CA . GLY A 1 85 ? -4.481 1.986 20.309 1.00 86.06 85 GLY A CA 1
ATOM 667 C C . GLY A 1 85 ? -4.489 0.908 19.213 1.00 86.06 85 GLY A C 1
ATOM 668 O O . GLY A 1 85 ? -4.330 1.221 18.030 1.00 86.06 85 GLY A O 1
ATOM 669 N N . PRO A 1 86 ? -4.705 -0.360 19.590 1.00 90.88 86 PRO A N 1
ATOM 670 C CA . PRO A 1 86 ? -4.967 -1.424 18.630 1.00 90.88 86 PRO A CA 1
ATOM 671 C C . PRO A 1 86 ? -6.145 -1.071 17.709 1.00 90.88 86 PRO A C 1
ATOM 673 O O . PRO A 1 86 ? -7.181 -0.578 18.168 1.00 90.88 86 PRO A O 1
ATOM 676 N N . ALA A 1 87 ? -6.001 -1.353 16.416 1.00 94.12 87 ALA A N 1
ATOM 677 C CA . ALA A 1 87 ? -6.983 -1.016 15.385 1.00 94.12 87 ALA A CA 1
ATOM 678 C C . ALA A 1 87 ? -7.197 -2.185 14.419 1.00 94.12 87 ALA A C 1
ATOM 680 O O . ALA A 1 87 ? -6.388 -3.110 14.371 1.00 94.12 87 ALA A O 1
ATOM 681 N N . ALA A 1 88 ? -8.319 -2.199 13.710 1.00 95.75 88 ALA A N 1
ATOM 682 C CA . ALA A 1 88 ? -8.597 -3.148 12.637 1.00 95.75 88 ALA A CA 1
ATOM 683 C C . AL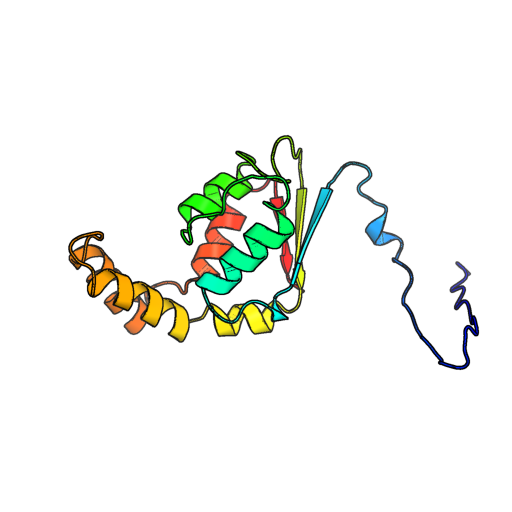A A 1 88 ? -8.806 -2.389 11.325 1.00 95.75 88 ALA A C 1
ATOM 685 O O . ALA A 1 88 ? -9.418 -1.321 11.312 1.00 95.75 88 ALA A O 1
ATOM 686 N N . VAL A 1 89 ? -8.327 -2.953 10.225 1.00 97.44 89 VAL A N 1
ATOM 687 C CA . VAL A 1 89 ? -8.570 -2.485 8.864 1.00 97.44 89 VAL A CA 1
ATOM 688 C C . VAL A 1 89 ? -9.283 -3.600 8.122 1.00 97.44 89 VAL A C 1
ATOM 690 O O . VAL A 1 89 ? -8.739 -4.684 7.936 1.00 97.44 89 VAL A O 1
ATOM 693 N N . VAL A 1 90 ? -10.519 -3.337 7.714 1.00 98.19 90 VAL A N 1
ATOM 694 C CA . VAL A 1 90 ? -11.295 -4.234 6.861 1.00 98.19 90 VAL A CA 1
ATOM 695 C C . VAL A 1 90 ? -11.172 -3.734 5.430 1.00 98.19 90 VAL A C 1
ATOM 697 O O . VAL A 1 90 ? -11.599 -2.620 5.129 1.00 98.19 90 VAL A O 1
ATOM 700 N N . TRP A 1 91 ? -10.591 -4.551 4.560 1.00 98.44 91 TRP A N 1
ATOM 701 C CA . TRP A 1 91 ? -10.432 -4.259 3.143 1.00 98.44 91 TRP A CA 1
ATOM 702 C C . TRP A 1 91 ? -11.478 -5.041 2.355 1.00 98.44 91 TRP A C 1
ATOM 704 O O . TRP A 1 91 ? -11.339 -6.250 2.185 1.00 98.44 91 TRP A O 1
ATOM 714 N N . HIS A 1 92 ? -12.542 -4.351 1.942 1.00 97.94 92 HIS A N 1
ATOM 715 C CA . HIS A 1 92 ? -13.622 -4.926 1.132 1.00 97.94 92 HIS A CA 1
ATOM 716 C C . HIS A 1 92 ? -13.255 -4.935 -0.346 1.00 97.94 92 HIS A C 1
ATOM 718 O O . HIS A 1 92 ? -12.426 -4.130 -0.764 1.00 97.94 92 HIS A O 1
ATOM 724 N N . ASP A 1 93 ? -13.890 -5.809 -1.128 1.00 97.56 93 ASP A N 1
ATOM 725 C CA . ASP A 1 93 ? -13.608 -5.985 -2.557 1.00 97.56 93 ASP A CA 1
ATOM 726 C C . ASP A 1 93 ? -12.106 -6.218 -2.803 1.00 97.56 93 ASP A C 1
ATOM 728 O O . ASP A 1 93 ? -11.497 -5.706 -3.750 1.00 97.56 93 ASP A O 1
ATOM 732 N N . TYR A 1 94 ? -11.488 -6.999 -1.909 1.00 97.06 94 TYR A N 1
ATOM 733 C CA . TYR A 1 94 ? -10.054 -7.255 -1.918 1.00 97.06 94 TYR A CA 1
ATOM 734 C C . TYR A 1 94 ? -9.599 -7.915 -3.222 1.00 97.06 94 TYR A C 1
ATOM 736 O O . TYR A 1 94 ? -8.515 -7.608 -3.715 1.00 97.06 94 TYR A O 1
ATOM 744 N N . ASP A 1 95 ? -10.422 -8.781 -3.817 1.00 98.06 95 ASP A N 1
ATOM 745 C CA . ASP A 1 95 ? -10.098 -9.428 -5.089 1.00 98.06 95 ASP A CA 1
ATOM 746 C C . ASP A 1 95 ? -9.913 -8.405 -6.229 1.00 98.06 95 ASP A C 1
ATOM 748 O O . ASP A 1 95 ? -8.981 -8.557 -7.022 1.00 98.06 95 ASP A O 1
ATOM 752 N N . HIS A 1 96 ? -10.704 -7.320 -6.262 1.00 98.19 96 HIS A N 1
ATOM 753 C CA . HIS A 1 96 ? -10.519 -6.217 -7.221 1.00 98.19 96 HIS A CA 1
ATOM 754 C C . HIS A 1 96 ? -9.189 -5.503 -6.985 1.00 98.19 96 HIS A C 1
ATOM 756 O O . HIS A 1 96 ? -8.379 -5.351 -7.900 1.00 98.19 96 HIS A O 1
ATOM 762 N N . SER A 1 97 ? -8.902 -5.149 -5.727 1.00 98.06 97 SER A N 1
ATOM 763 C CA . SER A 1 97 ? -7.616 -4.545 -5.352 1.00 98.06 97 SER A CA 1
ATOM 764 C C . SER A 1 97 ? -6.428 -5.460 -5.662 1.00 98.06 97 SER A C 1
ATOM 766 O O . SER A 1 97 ? -5.371 -4.980 -6.071 1.00 98.06 97 SER A O 1
ATOM 768 N N . ARG A 1 98 ? -6.580 -6.781 -5.505 1.00 98.06 98 ARG A N 1
ATOM 769 C CA . ARG A 1 98 ? -5.535 -7.762 -5.815 1.00 98.06 98 ARG A CA 1
ATOM 770 C C . ARG A 1 98 ? -5.174 -7.744 -7.290 1.00 98.06 98 ARG A C 1
ATOM 772 O O . ARG A 1 98 ? -3.992 -7.795 -7.627 1.00 98.06 98 ARG A O 1
ATOM 779 N N . GLU A 1 99 ? -6.171 -7.678 -8.162 1.00 98.25 99 GLU A N 1
ATOM 780 C CA . GLU A 1 99 ? -5.950 -7.571 -9.603 1.00 98.25 99 GLU A CA 1
ATOM 781 C C . GLU A 1 99 ? -5.323 -6.216 -9.960 1.00 98.25 99 GLU A C 1
ATOM 783 O O . GLU A 1 99 ? -4.291 -6.167 -10.638 1.00 98.25 99 GLU A O 1
ATOM 788 N N . ALA A 1 100 ? -5.876 -5.127 -9.423 1.00 98.38 100 ALA A N 1
ATOM 789 C CA . ALA A 1 100 ? -5.439 -3.761 -9.692 1.00 98.38 100 ALA A CA 1
ATOM 790 C C . ALA A 1 100 ? -4.033 -3.424 -9.169 1.00 98.38 100 ALA A C 1
ATOM 792 O O . ALA A 1 100 ? -3.331 -2.607 -9.761 1.00 98.38 100 ALA A O 1
ATOM 793 N N . LEU A 1 101 ? -3.590 -4.055 -8.080 1.00 98.50 101 LEU A N 1
ATOM 794 C CA . LEU A 1 101 ? -2.250 -3.897 -7.498 1.00 98.50 101 LEU A CA 1
ATOM 795 C C . LEU A 1 101 ? -1.307 -5.061 -7.852 1.00 98.50 101 LEU A C 1
ATOM 797 O O . LEU A 1 101 ? -0.207 -5.176 -7.301 1.00 98.50 101 LEU A O 1
ATOM 801 N N . GLY A 1 102 ? -1.729 -5.923 -8.779 1.00 97.88 102 GLY A N 1
ATOM 802 C CA . GLY A 1 102 ? -1.000 -7.106 -9.213 1.00 97.88 102 GLY A CA 1
ATOM 803 C C . GLY A 1 102 ? 0.172 -6.806 -10.153 1.00 97.88 102 GLY A C 1
ATOM 804 O O . GLY A 1 102 ? 0.731 -5.704 -10.205 1.00 97.88 102 GLY A O 1
ATOM 805 N N . PHE A 1 103 ? 0.570 -7.815 -10.929 1.00 98.25 103 PHE A N 1
ATOM 806 C CA . PHE A 1 103 ? 1.772 -7.776 -11.769 1.00 98.25 103 PHE A CA 1
ATOM 807 C C . PHE A 1 103 ? 1.828 -6.560 -12.707 1.00 98.25 103 PHE A C 1
ATOM 809 O O . PHE A 1 103 ? 2.844 -5.868 -12.751 1.00 98.25 103 PHE A O 1
ATOM 816 N N . ALA A 1 104 ? 0.744 -6.275 -13.437 1.00 97.69 104 ALA A N 1
ATOM 817 C CA . ALA A 1 104 ? 0.721 -5.209 -14.438 1.00 97.69 104 ALA A CA 1
ATOM 818 C C . ALA A 1 104 ? 0.962 -3.823 -13.818 1.00 97.69 104 ALA A C 1
ATOM 820 O O . ALA A 1 104 ? 1.818 -3.074 -14.294 1.00 97.69 104 ALA A O 1
ATOM 821 N N . ALA A 1 105 ? 0.273 -3.511 -12.717 1.00 97.00 105 ALA A N 1
ATOM 822 C CA . ALA A 1 105 ? 0.455 -2.255 -11.999 1.00 97.00 105 ALA A CA 1
ATOM 823 C C . ALA A 1 105 ? 1.842 -2.152 -11.360 1.00 97.00 105 ALA A C 1
ATOM 825 O O . ALA A 1 105 ? 2.479 -1.101 -11.424 1.00 97.00 105 ALA A O 1
ATOM 826 N N . THR A 1 106 ? 2.353 -3.256 -10.812 1.00 97.75 106 THR A N 1
ATOM 827 C CA . THR A 1 106 ? 3.708 -3.304 -10.242 1.00 97.75 106 THR A CA 1
ATOM 828 C C . THR A 1 106 ? 4.760 -3.018 -11.308 1.00 97.75 106 THR A C 1
ATOM 830 O O . THR A 1 106 ? 5.658 -2.204 -11.095 1.00 97.75 106 THR A O 1
ATOM 833 N N . ARG A 1 107 ? 4.625 -3.639 -12.484 1.00 97.88 107 ARG A N 1
ATOM 834 C CA . ARG A 1 107 ? 5.518 -3.423 -13.622 1.00 97.88 107 ARG A CA 1
ATOM 835 C C . ARG A 1 107 ? 5.503 -1.962 -14.061 1.00 97.88 107 ARG A C 1
ATOM 837 O O . ARG A 1 107 ? 6.568 -1.369 -14.198 1.00 97.88 107 ARG A O 1
ATOM 844 N N . ALA A 1 108 ? 4.316 -1.376 -14.227 1.00 96.31 108 ALA A N 1
ATOM 845 C CA . ALA A 1 108 ? 4.161 0.029 -14.601 1.00 96.31 108 ALA A CA 1
ATOM 846 C C . ALA A 1 108 ? 4.769 0.977 -13.552 1.00 96.31 108 ALA A C 1
ATOM 848 O O . ALA A 1 108 ? 5.479 1.91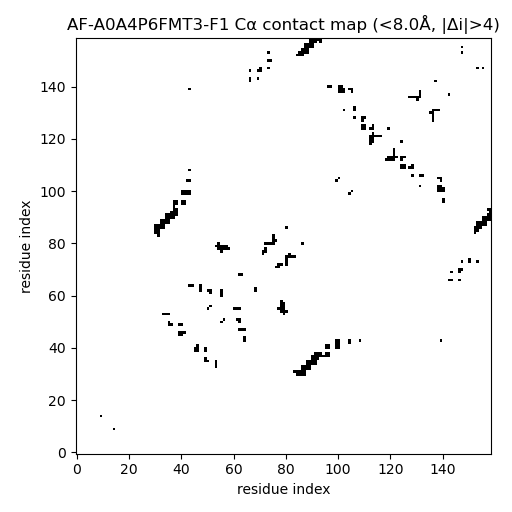5 -13.907 1.00 96.31 108 ALA A O 1
ATOM 849 N N . HIS A 1 109 ? 4.560 0.697 -12.261 1.00 94.44 109 HIS A N 1
ATOM 850 C CA . HIS A 1 109 ? 5.142 1.472 -11.165 1.00 94.44 109 HIS A CA 1
ATOM 851 C C . HIS A 1 109 ? 6.677 1.422 -11.169 1.00 94.44 109 HIS A C 1
ATOM 853 O O . HIS A 1 109 ? 7.330 2.453 -11.023 1.00 94.44 109 HIS A O 1
ATOM 859 N N . LEU A 1 110 ? 7.267 0.235 -11.350 1.00 95.69 110 LEU A N 1
ATOM 860 C CA . LEU A 1 110 ? 8.721 0.076 -11.424 1.00 95.69 110 LEU A CA 1
ATOM 861 C C . LEU A 1 110 ? 9.299 0.734 -12.681 1.00 95.69 110 LEU A C 1
ATOM 863 O O . LEU A 1 110 ? 10.314 1.419 -12.580 1.00 95.69 110 LEU A O 1
ATOM 867 N N . GLN A 1 111 ? 8.640 0.581 -13.833 1.00 96.94 111 GLN A N 1
ATOM 868 C CA . GLN A 1 111 ? 9.058 1.213 -15.086 1.00 96.94 111 GLN A CA 1
ATOM 869 C C . GLN A 1 111 ? 9.080 2.740 -14.960 1.00 96.94 111 GLN A C 1
ATOM 871 O O . GLN A 1 111 ? 10.088 3.352 -15.295 1.00 96.94 111 GLN A O 1
ATOM 876 N N . GLY A 1 112 ? 8.045 3.348 -14.371 1.00 94.94 112 GLY A N 1
ATOM 877 C CA . GLY A 1 112 ? 8.021 4.795 -14.140 1.00 94.94 112 GLY A CA 1
ATOM 878 C C . GLY A 1 112 ? 9.200 5.298 -13.298 1.00 94.94 112 GLY A C 1
ATOM 879 O O . GLY A 1 112 ? 9.714 6.383 -13.545 1.00 94.94 112 GLY A O 1
ATOM 880 N N . LYS A 1 113 ? 9.695 4.489 -12.351 1.00 94.31 113 LYS A N 1
ATOM 881 C CA . LYS A 1 113 ? 10.900 4.820 -11.570 1.00 94.31 113 LYS A CA 1
ATOM 882 C C . LYS A 1 113 ? 12.199 4.631 -12.350 1.00 94.31 113 LYS A C 1
ATOM 884 O O . LYS A 1 113 ? 13.170 5.326 -12.085 1.00 94.31 113 LYS A O 1
ATOM 889 N N . VAL A 1 114 ? 12.237 3.695 -13.297 1.00 96.81 114 VAL A N 1
ATOM 890 C CA . VAL A 1 114 ? 13.373 3.541 -14.220 1.00 96.81 114 VAL A CA 1
ATOM 891 C C . VAL A 1 114 ? 13.451 4.722 -15.190 1.00 96.81 114 VAL A C 1
ATOM 893 O O . VAL A 1 114 ? 14.555 5.162 -15.516 1.00 96.81 114 VAL A O 1
ATOM 896 N N . ASP A 1 115 ? 12.297 5.237 -15.613 1.00 96.88 115 ASP A N 1
ATOM 897 C CA . ASP A 1 115 ? 12.177 6.331 -16.581 1.00 96.88 115 ASP A CA 1
ATOM 898 C C . ASP A 1 115 ? 12.498 7.714 -15.982 1.00 96.88 115 ASP A C 1
ATOM 900 O O . ASP A 1 115 ? 12.769 8.651 -16.734 1.00 96.88 115 ASP A O 1
ATOM 904 N N . ASP A 1 116 ? 12.547 7.835 -14.649 1.00 94.06 116 ASP A N 1
ATOM 905 C CA . ASP A 1 116 ? 12.978 9.042 -13.929 1.00 94.06 116 ASP A CA 1
ATOM 906 C C . ASP A 1 116 ? 14.259 8.802 -13.097 1.00 94.06 116 ASP A C 1
ATOM 908 O O . ASP A 1 116 ? 14.233 8.725 -11.861 1.00 94.06 116 ASP A O 1
ATOM 912 N N . PRO A 1 117 ? 15.426 8.694 -13.762 1.00 92.19 117 PRO A N 1
ATOM 913 C CA . PRO A 1 117 ? 16.707 8.459 -13.101 1.00 92.19 117 PRO A CA 1
ATOM 914 C C . PRO A 1 117 ? 17.237 9.680 -12.335 1.00 92.19 117 PRO A C 1
ATOM 916 O O . PRO A 1 117 ? 18.284 9.580 -11.697 1.00 92.19 117 PRO A O 1
ATOM 919 N N . GLN A 1 118 ? 16.587 10.846 -12.440 1.00 93.75 118 GLN A N 1
ATOM 920 C CA . GLN A 1 118 ? 16.983 12.039 -11.687 1.00 93.75 118 GLN A CA 1
ATOM 921 C C . GLN A 1 118 ? 16.454 11.991 -10.253 1.00 93.75 118 GLN A C 1
ATOM 923 O O . GLN A 1 118 ? 17.103 12.515 -9.348 1.00 93.75 118 GLN A O 1
ATOM 928 N N . VAL A 1 119 ? 15.297 11.353 -10.054 1.00 92.06 119 VAL A N 1
ATOM 929 C CA . VAL A 1 119 ? 14.650 11.204 -8.746 1.00 92.06 119 VAL A CA 1
ATOM 930 C C . VAL A 1 119 ? 14.955 9.846 -8.111 1.00 92.06 119 VAL A C 1
ATOM 932 O O . VAL A 1 119 ? 15.107 9.758 -6.892 1.00 92.06 119 VAL A O 1
ATOM 935 N N . PHE A 1 120 ? 15.066 8.784 -8.912 1.00 92.38 120 PHE A N 1
ATOM 936 C CA . PHE A 1 120 ? 15.172 7.413 -8.416 1.00 92.38 120 PHE A CA 1
ATOM 937 C C . PHE A 1 120 ? 16.475 6.716 -8.823 1.00 92.38 120 PHE A C 1
ATOM 939 O O . PHE A 1 120 ? 17.050 6.971 -9.880 1.00 92.38 120 PHE A O 1
ATOM 946 N N . ASP A 1 121 ? 16.910 5.749 -8.006 1.00 94.75 121 ASP A N 1
ATOM 947 C CA . ASP A 1 121 ? 17.996 4.832 -8.367 1.00 94.75 121 ASP A CA 1
ATOM 948 C C . ASP A 1 121 ? 17.530 3.877 -9.478 1.00 94.75 121 ASP A C 1
ATOM 950 O O . ASP A 1 121 ? 16.978 2.798 -9.235 1.00 94.75 121 ASP A O 1
ATOM 954 N N . ALA A 1 122 ? 17.741 4.291 -10.725 1.00 94.50 122 ALA A N 1
ATOM 955 C CA . ALA A 1 122 ? 17.285 3.539 -11.884 1.00 94.50 122 ALA A CA 1
ATOM 956 C C . ALA A 1 122 ? 17.917 2.139 -11.981 1.00 94.50 122 ALA A C 1
ATOM 958 O O . ALA A 1 122 ? 17.289 1.238 -12.531 1.00 94.50 122 ALA A O 1
ATOM 959 N N . GLU A 1 123 ? 19.123 1.912 -11.448 1.00 96.38 123 GLU A N 1
ATOM 960 C CA . GLU A 1 123 ? 19.737 0.578 -11.460 1.00 96.38 123 GLU A CA 1
ATOM 961 C C . GLU A 1 123 ? 19.054 -0.358 -10.462 1.00 96.38 123 GLU A C 1
ATOM 963 O O . GLU A 1 123 ? 18.728 -1.498 -10.806 1.00 96.38 123 GLU A O 1
ATOM 968 N N . LEU A 1 124 ? 18.750 0.135 -9.259 1.00 96.00 124 LEU A N 1
ATOM 969 C CA . LEU A 1 124 ? 17.943 -0.600 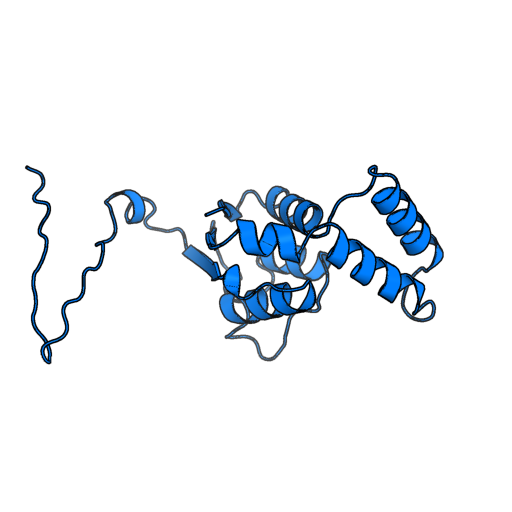-8.289 1.00 96.00 124 LEU A CA 1
ATOM 970 C C . LEU A 1 124 ? 16.574 -0.978 -8.873 1.00 96.00 124 LEU A C 1
ATOM 972 O O . LEU A 1 124 ? 16.155 -2.135 -8.770 1.00 96.00 124 LEU A O 1
ATOM 976 N N . PHE A 1 125 ? 15.872 -0.028 -9.500 1.00 96.44 125 PHE A N 1
ATOM 977 C CA . PHE A 1 125 ? 14.533 -0.286 -10.037 1.00 96.44 125 PHE A CA 1
ATOM 978 C C . PHE A 1 125 ? 14.543 -1.170 -11.288 1.00 96.44 125 PHE A C 1
ATOM 980 O O . PHE A 1 125 ? 13.650 -2.007 -11.417 1.00 96.44 125 PHE A O 1
ATOM 987 N N . ARG A 1 126 ? 15.579 -1.106 -12.139 1.00 97.62 126 ARG A N 1
ATOM 988 C CA . ARG A 1 126 ? 15.769 -2.075 -13.235 1.00 97.62 126 ARG A CA 1
ATOM 989 C C . ARG A 1 126 ? 15.921 -3.501 -12.717 1.00 97.62 126 ARG A C 1
ATOM 991 O O . ARG A 1 126 ? 15.314 -4.413 -13.271 1.00 97.62 126 ARG A O 1
ATOM 998 N N . ARG A 1 127 ? 16.687 -3.704 -11.640 1.00 97.75 127 ARG A N 1
ATOM 999 C CA . ARG A 1 127 ? 16.838 -5.031 -11.017 1.00 97.75 127 ARG A CA 1
ATOM 1000 C C . ARG A 1 127 ? 15.518 -5.544 -10.459 1.00 97.75 127 ARG A C 1
ATOM 1002 O O . ARG A 1 127 ? 15.141 -6.671 -10.751 1.00 97.75 127 ARG A O 1
ATOM 1009 N N . ARG A 1 128 ? 14.781 -4.697 -9.732 1.00 97.31 128 ARG A N 1
ATOM 1010 C CA . ARG A 1 128 ? 13.452 -5.049 -9.206 1.00 97.31 128 ARG A CA 1
ATOM 1011 C C . ARG A 1 128 ? 12.463 -5.394 -10.320 1.00 97.31 128 ARG A C 1
ATOM 1013 O O . ARG A 1 128 ? 11.710 -6.352 -10.177 1.00 97.31 128 ARG A O 1
ATOM 1020 N N . LEU A 1 129 ? 12.481 -4.648 -11.426 1.00 98.06 129 LEU A N 1
ATOM 1021 C CA . LEU A 1 129 ? 11.655 -4.927 -12.600 1.00 98.06 129 LEU A CA 1
ATOM 1022 C C . LEU A 1 129 ? 12.016 -6.281 -13.227 1.00 98.06 129 LEU A C 1
ATOM 1024 O O . LEU A 1 129 ? 11.126 -7.089 -13.473 1.00 98.06 129 LEU A O 1
ATOM 1028 N N . ALA A 1 130 ? 13.308 -6.566 -13.407 1.00 98.12 130 ALA A N 1
ATOM 1029 C CA . ALA A 1 130 ? 13.774 -7.847 -13.935 1.00 98.12 130 ALA A CA 1
ATOM 1030 C C . ALA A 1 130 ? 13.433 -9.031 -13.011 1.00 98.12 130 ALA A C 1
ATOM 1032 O O . ALA A 1 130 ? 13.087 -10.112 -13.488 1.00 98.12 130 ALA A O 1
ATOM 1033 N N . ASP A 1 131 ? 13.510 -8.847 -11.690 1.00 98.25 131 ASP A N 1
ATOM 1034 C CA . ASP A 1 131 ? 13.099 -9.869 -10.728 1.00 98.25 131 ASP A CA 1
ATOM 1035 C C . ASP A 1 131 ? 11.590 -10.116 -10.777 1.00 98.25 131 ASP A C 1
ATOM 1037 O O . ASP A 1 131 ? 11.177 -11.277 -10.789 1.00 98.25 131 ASP A O 1
ATOM 1041 N N . LEU A 1 132 ? 10.772 -9.060 -10.862 1.00 98.12 132 LEU A N 1
ATOM 1042 C CA . LEU A 1 132 ? 9.324 -9.181 -11.046 1.00 98.12 132 LEU A CA 1
ATOM 1043 C C . LEU A 1 132 ? 9.002 -9.969 -12.324 1.00 98.12 132 LEU A C 1
ATOM 1045 O O . LEU A 1 132 ? 8.276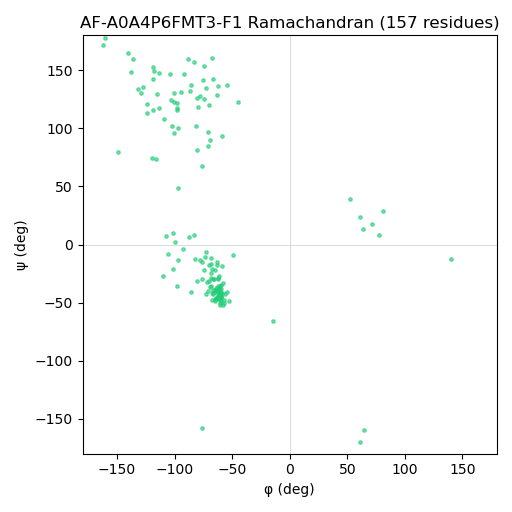 -10.957 -12.266 1.00 98.12 132 LEU A O 1
ATOM 1049 N N . GLU A 1 133 ? 9.579 -9.580 -13.463 1.00 97.44 133 GLU A N 1
ATOM 1050 C CA . GLU A 1 133 ? 9.345 -10.227 -14.764 1.00 97.44 133 GLU A CA 1
ATOM 1051 C C . GLU A 1 133 ? 9.795 -11.692 -14.800 1.00 97.44 133 GLU A C 1
ATOM 1053 O O . GLU A 1 133 ? 9.206 -12.506 -15.509 1.00 97.44 133 GLU A O 1
ATOM 1058 N N . ALA A 1 134 ? 10.805 -12.048 -14.007 1.00 97.88 134 ALA A N 1
ATOM 1059 C CA . ALA A 1 134 ? 11.274 -13.419 -13.867 1.00 97.88 134 ALA A CA 1
ATOM 1060 C C . ALA A 1 134 ? 10.534 -14.230 -12.783 1.00 97.88 134 ALA A C 1
ATOM 1062 O O . ALA A 1 134 ? 10.952 -15.350 -12.482 1.00 97.88 134 ALA A O 1
ATOM 1063 N N . GLY A 1 135 ? 9.480 -13.678 -12.170 1.00 96.69 135 GLY A N 1
ATOM 1064 C CA . GLY A 1 135 ? 8.689 -14.343 -11.128 1.00 96.69 135 GLY A CA 1
ATOM 1065 C C . GLY A 1 135 ? 9.407 -14.499 -9.783 1.00 96.69 135 GLY A C 1
ATOM 1066 O O . GLY A 1 135 ? 9.011 -15.330 -8.971 1.00 96.69 135 GLY A O 1
ATOM 1067 N N . ARG A 1 136 ? 10.485 -13.739 -9.551 1.00 97.06 136 ARG A N 1
ATOM 1068 C CA . ARG A 1 136 ? 11.230 -13.700 -8.278 1.00 97.06 136 ARG A CA 1
ATOM 1069 C C . ARG A 1 136 ? 10.893 -12.476 -7.427 1.00 97.06 136 ARG A C 1
ATOM 1071 O O . ARG A 1 136 ? 11.175 -12.471 -6.233 1.00 97.06 136 ARG A O 1
ATOM 1078 N N . GLY A 1 137 ? 10.358 -11.430 -8.051 1.00 95.50 137 GLY A N 1
ATOM 1079 C CA . GLY A 1 137 ? 9.930 -10.200 -7.397 1.00 95.50 137 GLY A CA 1
ATOM 1080 C C . GLY A 1 137 ? 8.487 -10.279 -6.909 1.00 95.50 137 GLY A C 1
ATOM 1081 O O . GLY A 1 137 ? 7.697 -11.085 -7.396 1.00 95.50 137 GLY A O 1
ATOM 1082 N N . ARG A 1 138 ? 8.154 -9.404 -5.960 1.00 97.25 138 ARG A N 1
ATOM 1083 C CA . ARG A 1 138 ? 6.803 -9.253 -5.414 1.00 97.25 138 ARG A CA 1
ATOM 1084 C C . ARG A 1 138 ? 6.010 -8.202 -6.170 1.00 97.25 138 ARG A C 1
ATOM 1086 O O . ARG A 1 138 ? 6.559 -7.191 -6.611 1.00 97.25 138 ARG A O 1
ATOM 1093 N N . THR A 1 139 ? 4.714 -8.438 -6.274 1.00 98.44 139 THR A N 1
ATOM 1094 C CA . THR A 1 139 ? 3.718 -7.453 -6.684 1.00 98.44 139 THR A CA 1
ATOM 1095 C C . THR A 1 139 ? 3.567 -6.354 -5.634 1.00 98.44 139 THR A C 1
ATOM 1097 O O . THR A 1 139 ? 3.927 -6.517 -4.468 1.00 98.44 139 THR A O 1
ATOM 1100 N N . TYR A 1 140 ? 3.009 -5.219 -6.039 1.00 98.38 140 TYR A N 1
ATOM 1101 C CA . TYR A 1 140 ? 2.741 -4.102 -5.149 1.00 98.38 140 TYR A CA 1
ATOM 1102 C C . TYR A 1 140 ? 1.763 -4.505 -4.048 1.00 98.38 140 TYR A C 1
ATOM 1104 O O . TYR A 1 140 ? 1.974 -4.147 -2.895 1.00 98.38 140 TYR A O 1
ATOM 1112 N N . LEU A 1 141 ? 0.748 -5.309 -4.383 1.00 98.50 141 LEU A N 1
ATOM 1113 C CA . LEU A 1 141 ? -0.154 -5.887 -3.393 1.00 98.50 141 LEU A CA 1
ATOM 1114 C C . LEU A 1 141 ? 0.595 -6.705 -2.338 1.00 98.50 141 LEU A C 1
ATOM 1116 O O . LEU A 1 141 ? 0.380 -6.499 -1.150 1.00 98.50 141 LEU A O 1
ATOM 1120 N N . GLU A 1 142 ? 1.471 -7.623 -2.751 1.00 98.50 142 GLU A N 1
ATOM 1121 C CA . GLU A 1 142 ? 2.243 -8.440 -1.809 1.00 98.50 142 GLU A CA 1
ATOM 1122 C C . GLU A 1 142 ? 3.100 -7.559 -0.902 1.00 98.50 142 GLU A C 1
ATOM 1124 O O . GLU A 1 142 ? 3.120 -7.778 0.302 1.00 98.50 142 GLU A O 1
ATOM 1129 N N . LEU A 1 143 ? 3.731 -6.515 -1.445 1.00 98.50 143 LEU A N 1
ATOM 1130 C CA . LEU A 1 143 ? 4.486 -5.553 -0.643 1.00 98.50 143 LEU A CA 1
ATOM 1131 C C . LEU A 1 143 ? 3.596 -4.789 0.352 1.00 98.50 143 LEU A C 1
ATOM 1133 O O . LEU A 1 143 ? 4.004 -4.588 1.490 1.00 98.50 143 LEU A O 1
ATOM 1137 N N . VAL A 1 144 ? 2.378 -4.397 -0.035 1.00 98.69 144 VAL A N 1
ATOM 1138 C CA . VAL A 1 144 ? 1.400 -3.782 0.883 1.00 98.69 144 VAL A CA 1
ATOM 1139 C C . VAL A 1 144 ? 1.049 -4.744 2.020 1.00 98.69 144 VAL A C 1
ATOM 1141 O O . VAL A 1 144 ? 1.075 -4.345 3.183 1.00 98.69 144 VAL A O 1
ATOM 1144 N N . LEU A 1 145 ? 0.767 -6.014 1.714 1.00 98.69 145 LEU A N 1
ATOM 1145 C CA . LEU A 1 145 ? 0.474 -7.027 2.734 1.00 98.69 145 LEU A CA 1
ATOM 1146 C C . LEU A 1 145 ? 1.664 -7.266 3.671 1.00 98.69 145 LEU A C 1
ATOM 1148 O O . LEU A 1 145 ? 1.461 -7.490 4.861 1.00 98.69 145 LEU A O 1
ATOM 1152 N N . GLU A 1 146 ? 2.895 -7.198 3.159 1.00 98.56 146 GLU A N 1
ATOM 1153 C CA . GLU A 1 146 ? 4.106 -7.288 3.981 1.00 98.56 146 GLU A CA 1
ATOM 1154 C C . GLU A 1 146 ? 4.246 -6.119 4.946 1.00 98.56 146 GLU A C 1
ATOM 1156 O O . GLU A 1 146 ? 4.603 -6.339 6.102 1.00 98.56 146 GLU A O 1
ATOM 1161 N N . VAL A 1 147 ? 3.923 -4.902 4.498 1.00 98.56 147 VAL A N 1
ATOM 1162 C CA . VAL A 1 147 ? 3.886 -3.734 5.381 1.00 98.56 147 VAL A CA 1
ATOM 1163 C C . VAL A 1 147 ? 2.849 -3.966 6.481 1.00 98.56 147 VAL A C 1
ATOM 1165 O O . VAL A 1 147 ? 3.213 -3.945 7.649 1.00 98.56 147 VAL A O 1
ATOM 1168 N N . PHE A 1 148 ? 1.605 -4.335 6.151 1.00 98.44 148 PHE A N 1
ATOM 1169 C CA . PHE A 1 148 ? 0.595 -4.676 7.168 1.00 98.44 148 PHE A CA 1
ATOM 1170 C C . PHE A 1 148 ? 1.053 -5.776 8.141 1.00 98.44 148 PHE A C 1
ATOM 1172 O O . PHE A 1 148 ? 0.826 -5.661 9.343 1.00 98.44 148 PHE A O 1
ATOM 1179 N N . ALA A 1 149 ? 1.734 -6.820 7.661 1.00 98.06 149 ALA A N 1
ATOM 1180 C CA . ALA A 1 149 ? 2.253 -7.893 8.511 1.00 98.06 149 ALA A CA 1
ATOM 1181 C C . ALA A 1 149 ? 3.343 -7.424 9.499 1.00 98.06 149 ALA A C 1
ATOM 1183 O O . ALA A 1 149 ? 3.555 -8.073 10.525 1.00 98.06 149 ALA A O 1
ATOM 1184 N N . GLY A 1 150 ? 4.016 -6.305 9.214 1.00 97.81 150 GLY A N 1
ATOM 1185 C CA . GLY A 1 150 ? 4.961 -5.645 10.117 1.00 97.81 150 GLY A CA 1
ATOM 1186 C C . GLY A 1 150 ? 4.311 -4.897 11.289 1.00 97.81 150 GLY A C 1
ATOM 1187 O O . GLY A 1 150 ? 5.023 -4.528 12.222 1.00 97.81 150 GLY A O 1
ATOM 1188 N N . HIS A 1 151 ? 2.984 -4.724 11.274 1.00 96.88 151 HIS A N 1
ATOM 1189 C CA . HIS A 1 151 ? 2.213 -3.927 12.234 1.00 96.88 151 HIS A CA 1
ATOM 1190 C C . HIS A 1 151 ? 1.168 -4.773 12.983 1.00 96.88 151 HIS A C 1
ATOM 1192 O O . HIS A 1 151 ? -0.028 -4.674 12.705 1.00 96.88 151 HIS A O 1
ATOM 1198 N N . PRO A 1 152 ? 1.569 -5.620 13.951 1.00 93.56 152 PRO A N 1
ATOM 1199 C CA . PRO A 1 152 ? 0.653 -6.526 14.656 1.00 93.56 152 PRO A CA 1
ATOM 1200 C C . PRO A 1 152 ? -0.437 -5.816 15.484 1.00 93.56 152 PRO A C 1
ATOM 1202 O O . PRO A 1 152 ? -1.439 -6.432 15.847 1.00 93.56 152 PRO A O 1
ATOM 1205 N N . GLU A 1 153 ? -0.265 -4.530 15.796 1.00 92.00 153 GLU A N 1
ATOM 1206 C CA . GLU A 1 153 ? -1.273 -3.665 16.418 1.00 92.00 153 GLU A CA 1
ATOM 1207 C C . GLU A 1 153 ? -2.446 -3.315 15.483 1.00 92.00 153 GLU A C 1
ATOM 1209 O O . GLU A 1 153 ? -3.522 -2.931 15.961 1.00 92.00 153 GLU A O 1
ATOM 1214 N N . VAL A 1 154 ? -2.261 -3.496 14.171 1.00 95.62 154 VAL A N 1
ATOM 1215 C CA . VAL A 1 154 ? -3.282 -3.329 13.137 1.00 95.62 154 VAL A CA 1
ATOM 1216 C C . VAL A 1 154 ? -3.664 -4.701 12.578 1.00 95.62 154 VAL A C 1
ATOM 1218 O O . VAL A 1 154 ? -2.917 -5.321 11.831 1.00 95.62 154 VAL A O 1
ATOM 1221 N N . GLU A 1 155 ? -4.862 -5.194 12.899 1.00 96.38 155 GLU A N 1
ATOM 1222 C CA . GLU A 1 155 ? -5.370 -6.406 12.236 1.00 96.38 155 GLU A CA 1
ATOM 1223 C C . GLU A 1 155 ? -5.876 -6.039 10.853 1.00 96.38 155 GLU A C 1
ATOM 1225 O O . GLU A 1 155 ? -6.718 -5.152 10.718 1.00 96.38 155 GLU A O 1
ATOM 1230 N N . LEU A 1 156 ? -5.403 -6.763 9.847 1.00 97.75 156 LEU A N 1
ATOM 1231 C CA . LEU A 1 156 ? -5.917 -6.680 8.493 1.00 97.75 156 LEU A CA 1
ATOM 1232 C C . LEU A 1 156 ? -6.916 -7.815 8.246 1.00 97.75 156 LEU A C 1
ATOM 1234 O O . LEU A 1 156 ? -6.568 -8.991 8.339 1.00 97.75 156 LEU A O 1
ATOM 1238 N N . VAL A 1 157 ? -8.147 -7.456 7.887 1.00 97.31 157 VAL A N 1
ATOM 1239 C CA . VAL A 1 157 ? -9.212 -8.386 7.496 1.00 97.31 157 VAL A CA 1
ATOM 1240 C C . VAL A 1 157 ? -9.523 -8.173 6.020 1.00 97.31 157 VAL A C 1
ATOM 1242 O O . VAL A 1 157 ? -9.970 -7.097 5.632 1.00 97.31 157 VAL A O 1
ATOM 1245 N N . LEU A 1 158 ? -9.313 -9.200 5.200 1.00 97.62 158 LEU A N 1
ATOM 1246 C CA . LEU A 1 158 ? -9.582 -9.167 3.759 1.00 97.62 158 LEU A CA 1
ATOM 1247 C C . LEU A 1 158 ? -10.981 -9.736 3.482 1.00 97.62 158 LEU A C 1
ATOM 1249 O O . LEU A 1 158 ? -11.311 -10.800 4.015 1.00 97.62 158 LEU A O 1
ATOM 1253 N N . ARG A 1 159 ? -11.800 -9.029 2.696 1.00 92.81 159 ARG A N 1
ATOM 1254 C CA . ARG A 1 159 ? -13.180 -9.406 2.351 1.00 92.81 159 ARG A CA 1
ATOM 1255 C C . ARG A 1 159 ? -13.455 -9.311 0.858 1.00 92.81 159 ARG A C 1
ATOM 1257 O O . ARG A 1 159 ? -12.922 -8.385 0.206 1.00 92.81 159 ARG A O 1
#

Secondary structure (DSSP, 8-state):
----------BTTB--------TTSSS-TT-EEEEEEGGG-SSHHHHHHHHHHHH-TTSSS---SSHHHHHHHHTTSSGGGTT--SEEEEEESHHHHHHHTSHHHHHHHHHHHHH-TTTS-HHHHHHHHHHHHTT-SPPHHHHHHHHHHT-TTEEEEE-

Sequence (159 aa):
MVDLGLVHRTRDGAEYWRTELTEYDVVVAGRRTFHLDGARVDSVATFYDELDRVFMAGEDWRLGPSLDALDDLLRGGFGALHGAGPAAVVWHDYDHSREALGFAATRAHLQGKVDDPQVFDAELFRRRLADLEAGRGRTYLELVLEVFAGHPEVELVLR

Foldseek 3Di:
DPDPPQDFDDDPNDGDGDDDDPPVVPPPPQAAEWEFELVQQQALVSSQVSVCVTFVPVPPDGFDSDLVSVLCVLVLVDGPSPVGAQYEYEYEPVVSNCVNQFLVRQLVVLVVQLVCVVPHVNVVSVVLNVCSVVVNHGTRVVSSVVSVVVRPSYHYHYD

pLDDT: mean 85.84, std 21.27, range [34.28, 98.69]

Organism: NCBI:txid2509457

InterPro domains:
  IPR000468 Barstar (barnase inhibitor) [PF01337] (32-103)
  IPR035905 Barstar-like superfamily [G3DSA:3.30.370.10] (32-112)
  IPR035905 Barstar-like superfamily [SSF52038] (33-102)

Mean predicted aligned error: 9.52 Å